Protein AF-A0A2E0DN85-F1 (afdb_monomer)

pLDDT: mean 92.8, std 4.89, range [66.25, 97.0]

Radius of gyration: 12.6 Å; Cα contacts (8 Å, |Δi|>4): 76; chains: 1; bounding box: 29×21×32 Å

Secondary structure (DSSP, 8-state):
-TT---HHHHB-TTSHHHHHTTTT-TT--HHHHHHHHHH-GGGB-S-EEEETTEEEE-SSGGGGGGG-

Sequence (68 aa):
SKAGLSPRDVIRTRDRAYSELNLDSDDLSDDELLAALVEYPSLLQRPIIVRGDRAVLGRPIENVRALF

Structure (mmCIF, N/CA/C/O backbone):
data_AF-A0A2E0DN85-F1
#
_entry.id   AF-A0A2E0DN85-F1
#
loop_
_atom_site.group_PDB
_atom_site.id
_atom_site.type_symbol
_atom_site.label_atom_id
_atom_site.label_alt_id
_atom_site.label_comp_id
_atom_site.label_asym_id
_atom_site.label_entity_id
_atom_site.label_seq_id
_atom_site.pdbx_PDB_ins_code
_atom_site.Cartn_x
_atom_site.Cartn_y
_atom_site.Cartn_z
_atom_site.occupancy
_atom_site.B_iso_or_equiv
_atom_site.auth_seq_id
_atom_site.auth_comp_id
_atom_site.auth_asym_id
_atom_site.auth_atom_id
_atom_site.pdbx_PDB_model_num
ATOM 1 N N . SER A 1 1 ? -8.423 -9.998 1.663 1.00 66.25 1 SER A N 1
ATOM 2 C CA . SER A 1 1 ? -7.836 -9.201 2.768 1.00 66.25 1 SER A CA 1
ATOM 3 C C . SER A 1 1 ? -8.945 -8.756 3.733 1.00 66.25 1 SER A C 1
ATOM 5 O O . SER A 1 1 ? -10.095 -8.714 3.315 1.00 66.25 1 SER A O 1
ATOM 7 N N . LYS A 1 2 ? -8.646 -8.402 5.000 1.00 73.88 2 LYS A N 1
ATOM 8 C CA . LYS A 1 2 ? -9.647 -7.873 5.971 1.00 73.88 2 LYS A CA 1
ATOM 9 C C . LYS A 1 2 ? -10.276 -6.527 5.564 1.00 73.88 2 LYS A C 1
ATOM 11 O O . 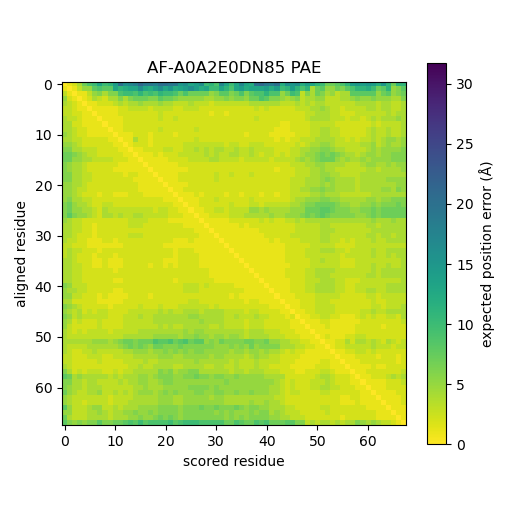LYS A 1 2 ? -11.263 -6.108 6.159 1.00 73.88 2 LYS A O 1
ATOM 16 N N . ALA A 1 3 ? -9.668 -5.840 4.597 1.00 79.56 3 ALA A N 1
ATOM 17 C CA . ALA A 1 3 ? -10.108 -4.539 4.105 1.00 79.56 3 ALA A CA 1
ATOM 18 C C . ALA A 1 3 ? -10.887 -4.602 2.784 1.00 79.56 3 ALA A C 1
ATOM 20 O O . ALA A 1 3 ? -11.401 -3.581 2.352 1.00 79.56 3 ALA A O 1
ATOM 21 N N . GLY A 1 4 ? -10.949 -5.765 2.122 1.00 84.62 4 GLY A N 1
ATOM 22 C CA . GLY A 1 4 ? -11.545 -5.875 0.784 1.00 84.62 4 GLY A CA 1
ATOM 23 C C . GLY A 1 4 ? -10.811 -5.074 -0.301 1.00 84.62 4 GLY A C 1
ATOM 24 O O . GLY A 1 4 ? -11.376 -4.851 -1.361 1.00 84.62 4 GLY A O 1
ATOM 25 N N . LEU A 1 5 ? -9.577 -4.642 -0.026 1.00 89.44 5 LEU A N 1
ATOM 26 C CA . LEU A 1 5 ? -8.730 -3.863 -0.929 1.00 89.44 5 LEU A CA 1
ATOM 27 C C . LEU A 1 5 ? -7.740 -4.775 -1.661 1.00 89.44 5 LEU A C 1
ATOM 29 O O . LEU A 1 5 ? -7.224 -5.729 -1.053 1.00 89.44 5 LEU A O 1
ATOM 33 N N . SER A 1 6 ? -7.476 -4.441 -2.922 1.00 92.62 6 SER A N 1
ATOM 34 C CA . SER A 1 6 ? -6.386 -4.970 -3.745 1.00 92.62 6 SER A CA 1
ATOM 35 C C . SER A 1 6 ? -5.053 -4.278 -3.407 1.00 92.62 6 SER A C 1
ATOM 37 O O . SER A 1 6 ? -5.049 -3.215 -2.775 1.00 92.62 6 SER A O 1
ATOM 39 N N . PRO A 1 7 ? -3.903 -4.833 -3.830 1.00 93.56 7 PRO A N 1
ATOM 40 C CA . PRO A 1 7 ? -2.613 -4.150 -3.747 1.00 93.56 7 PRO A CA 1
ATOM 41 C C . PRO A 1 7 ? -2.618 -2.764 -4.409 1.00 93.56 7 PRO A C 1
ATOM 43 O O . PRO A 1 7 ? -2.088 -1.819 -3.823 1.00 93.56 7 PRO A O 1
ATOM 46 N N . ARG A 1 8 ? -3.276 -2.598 -5.569 1.00 94.19 8 ARG A N 1
ATOM 47 C CA . ARG A 1 8 ? -3.371 -1.291 -6.253 1.00 94.19 8 ARG A CA 1
ATOM 48 C C . ARG A 1 8 ? -4.049 -0.223 -5.404 1.00 94.19 8 ARG A C 1
ATOM 50 O O . ARG A 1 8 ? -3.619 0.926 -5.425 1.00 94.19 8 ARG A O 1
ATOM 57 N N . ASP A 1 9 ? -5.047 -0.601 -4.611 1.00 92.69 9 ASP A N 1
ATOM 58 C CA . ASP A 1 9 ? -5.778 0.339 -3.753 1.00 92.69 9 ASP A CA 1
ATOM 59 C C . ASP A 1 9 ? -4.934 0.876 -2.589 1.00 92.69 9 ASP A C 1
ATOM 61 O O . ASP A 1 9 ? -5.292 1.877 -1.966 1.00 92.69 9 ASP A O 1
ATOM 65 N N . VAL A 1 10 ? -3.838 0.191 -2.245 1.00 94.06 10 VAL A N 1
ATOM 66 C CA . VAL A 1 10 ? -3.013 0.512 -1.072 1.00 94.06 10 VAL A CA 1
ATOM 67 C C . VAL A 1 10 ? -1.594 0.943 -1.426 1.00 94.06 10 VAL A C 1
ATOM 69 O O . VAL A 1 10 ? -0.829 1.258 -0.515 1.00 94.06 10 VAL A O 1
ATOM 72 N N . ILE A 1 11 ? -1.225 0.993 -2.705 1.00 94.94 11 ILE A N 1
ATOM 73 C CA . ILE A 1 11 ? 0.082 1.495 -3.135 1.00 94.94 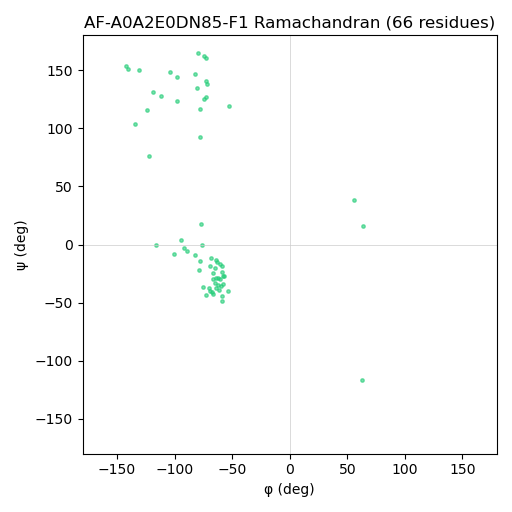11 ILE A CA 1
ATOM 74 C C . ILE A 1 11 ? 0.090 3.031 -3.168 1.00 94.94 11 ILE A C 1
ATOM 76 O O . ILE A 1 11 ? -0.808 3.701 -3.676 1.00 94.94 11 ILE A O 1
ATOM 80 N N . ARG A 1 12 ? 1.155 3.632 -2.633 1.00 95.44 12 ARG A N 1
ATOM 81 C CA . ARG A 1 12 ? 1.417 5.072 -2.684 1.00 95.44 12 ARG A CA 1
ATOM 82 C C . ARG A 1 12 ? 1.951 5.451 -4.058 1.00 95.44 12 ARG A C 1
ATOM 84 O O . ARG A 1 12 ? 3.155 5.528 -4.262 1.00 95.44 12 ARG A O 1
ATOM 91 N N . THR A 1 13 ? 1.051 5.832 -4.951 1.00 92.94 13 THR A N 1
ATOM 92 C CA . THR A 1 13 ? 1.382 6.280 -6.318 1.00 92.94 13 THR A CA 1
ATOM 93 C C . THR A 1 13 ? 2.281 7.522 -6.398 1.00 92.94 13 THR A C 1
ATOM 95 O O . THR A 1 13 ? 2.860 7.802 -7.440 1.00 92.94 13 THR A O 1
ATOM 98 N N . ARG A 1 14 ? 2.410 8.294 -5.308 1.00 90.94 14 ARG A N 1
ATOM 99 C CA . ARG A 1 14 ? 3.296 9.474 -5.223 1.00 90.94 14 ARG A CA 1
ATOM 100 C C . ARG A 1 14 ? 4.693 9.164 -4.683 1.00 90.94 14 ARG A C 1
ATOM 102 O O . ARG A 1 14 ? 5.489 10.088 -4.527 1.00 90.94 14 ARG A O 1
ATOM 109 N N . ASP A 1 15 ? 4.962 7.920 -4.301 1.00 91.75 15 ASP A N 1
ATOM 110 C CA . ASP A 1 15 ? 6.305 7.510 -3.903 1.00 91.75 15 ASP A CA 1
ATOM 111 C C . ASP A 1 15 ? 7.195 7.417 -5.149 1.00 91.75 15 ASP A C 1
ATOM 113 O O . ASP A 1 15 ? 6.751 6.962 -6.199 1.00 91.75 15 ASP A O 1
ATOM 117 N N . ARG A 1 16 ? 8.453 7.844 -5.050 1.00 91.94 16 ARG A N 1
ATOM 118 C CA . ARG A 1 16 ? 9.392 7.797 -6.177 1.00 91.94 16 ARG A CA 1
ATOM 119 C C . ARG A 1 16 ? 9.643 6.358 -6.643 1.00 91.94 16 ARG A C 1
ATOM 121 O O . ARG A 1 16 ? 9.755 6.125 -7.846 1.00 91.94 16 ARG A O 1
ATOM 128 N N . ALA A 1 17 ? 9.66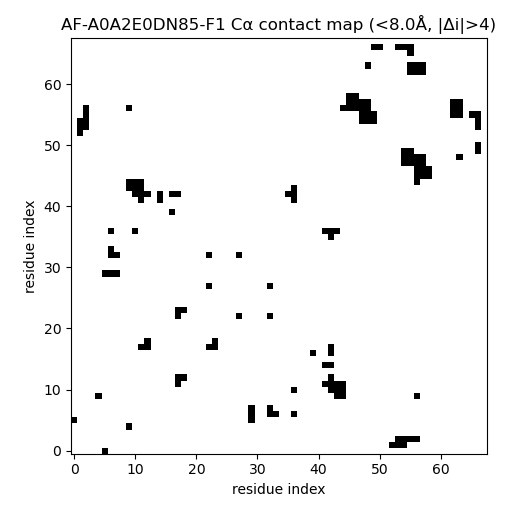0 5.404 -5.711 1.00 92.44 17 ALA A N 1
ATOM 129 C CA . ALA A 1 17 ? 9.838 3.993 -6.032 1.00 92.44 17 ALA A CA 1
ATOM 130 C C . ALA A 1 17 ? 8.705 3.458 -6.923 1.00 92.44 17 ALA A C 1
ATOM 132 O O . ALA A 1 17 ? 8.946 2.585 -7.744 1.00 92.44 17 ALA A O 1
ATOM 133 N N . TYR A 1 18 ? 7.492 4.019 -6.828 1.00 94.88 18 TYR A N 1
ATOM 134 C CA . TYR A 1 18 ? 6.357 3.599 -7.652 1.00 94.88 18 TYR A CA 1
ATOM 135 C C . TYR A 1 18 ? 6.646 3.759 -9.147 1.00 94.88 18 TYR A C 1
ATOM 137 O O . TYR A 1 18 ? 6.456 2.823 -9.920 1.00 94.88 18 TYR A O 1
ATOM 145 N N . SER A 1 19 ? 7.160 4.929 -9.539 1.00 94.00 19 SER A N 1
ATOM 146 C CA . SER A 1 19 ? 7.529 5.204 -10.928 1.00 94.00 19 SER A CA 1
ATOM 147 C C . SER A 1 19 ? 8.829 4.516 -11.342 1.00 94.00 19 SER A C 1
ATOM 149 O O . SER A 1 19 ? 8.943 4.069 -12.474 1.00 94.00 19 SER A O 1
ATOM 151 N N . GLU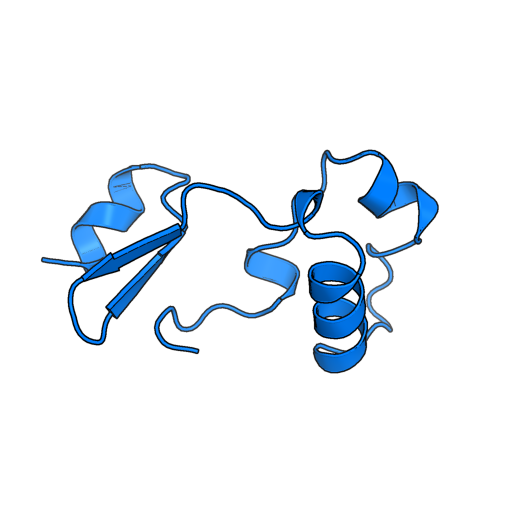 A 1 20 ? 9.817 4.418 -10.446 1.00 94.94 20 GLU A N 1
ATOM 152 C CA . GLU A 1 20 ? 11.107 3.779 -10.767 1.00 94.94 20 GLU A CA 1
ATOM 153 C C . GLU A 1 20 ? 10.974 2.272 -11.014 1.00 94.94 20 GLU A C 1
ATOM 155 O O . GLU A 1 20 ? 11.724 1.712 -11.810 1.00 94.94 20 GLU A O 1
ATOM 160 N N . LEU A 1 21 ? 10.003 1.636 -10.359 1.00 95.19 21 LEU A N 1
ATOM 161 C CA . LEU A 1 21 ? 9.682 0.218 -10.502 1.00 95.19 21 LEU A CA 1
ATOM 162 C C . LEU A 1 21 ? 8.568 -0.043 -11.531 1.00 95.19 21 LEU A C 1
ATOM 164 O O . LEU A 1 21 ? 8.163 -1.190 -11.700 1.00 95.19 21 LEU A O 1
ATOM 168 N N . ASN A 1 22 ? 8.085 0.998 -12.223 1.00 95.88 22 ASN A N 1
ATOM 169 C CA . ASN A 1 22 ? 7.064 0.908 -13.272 1.00 95.88 22 ASN A CA 1
ATOM 170 C C . ASN A 1 22 ? 5.757 0.229 -12.798 1.00 95.88 22 ASN A C 1
ATOM 172 O O . ASN A 1 22 ? 5.140 -0.559 -13.519 1.00 95.88 22 ASN A O 1
ATOM 176 N N . LEU A 1 23 ? 5.356 0.509 -11.549 1.00 96.12 23 LEU A N 1
ATOM 177 C CA . LEU A 1 23 ? 4.223 -0.147 -10.879 1.00 96.12 23 LEU A CA 1
ATOM 178 C C . LEU A 1 23 ? 2.847 0.352 -11.349 1.00 96.12 23 LEU A C 1
ATOM 180 O O . LEU A 1 23 ? 1.820 -0.119 -10.864 1.00 96.12 23 LEU A O 1
ATOM 184 N N . ASP A 1 24 ? 2.814 1.308 -12.274 1.00 94.31 24 ASP A N 1
ATOM 185 C CA . ASP A 1 24 ? 1.608 1.786 -12.941 1.00 94.31 24 ASP A CA 1
ATOM 186 C C . ASP A 1 24 ? 1.129 0.864 -14.064 1.00 94.31 24 ASP A C 1
ATOM 188 O O . ASP A 1 24 ? -0.065 0.872 -14.359 1.00 94.31 24 ASP A O 1
ATOM 192 N N . SER A 1 25 ? 2.012 0.033 -14.626 1.00 95.00 25 SER A N 1
ATOM 193 C CA . SER A 1 25 ? 1.693 -0.894 -15.718 1.00 95.00 25 SER A CA 1
ATOM 194 C C . SER A 1 25 ? 0.495 -1.787 -15.396 1.00 95.00 25 SER A C 1
ATOM 196 O O . SER A 1 25 ? 0.564 -2.572 -14.453 1.00 95.00 25 SER A O 1
ATOM 198 N N . ASP A 1 26 ? -0.581 -1.716 -16.186 1.00 91.75 26 ASP A N 1
ATOM 199 C CA . ASP A 1 26 ? -1.805 -2.522 -16.017 1.00 91.75 26 ASP A CA 1
ATOM 200 C C . ASP A 1 26 ? -1.585 -4.035 -16.210 1.00 91.75 26 ASP A C 1
ATOM 202 O O . ASP A 1 26 ? -2.429 -4.831 -15.802 1.00 91.75 26 ASP A O 1
ATOM 206 N N . ASP A 1 27 ? -0.439 -4.435 -16.766 1.00 95.50 27 ASP A N 1
ATOM 207 C CA . ASP A 1 27 ? -0.069 -5.840 -16.961 1.00 95.50 27 ASP A CA 1
ATOM 208 C C . ASP A 1 27 ? 0.421 -6.521 -15.669 1.00 95.50 27 ASP A C 1
ATOM 210 O O . ASP A 1 27 ? 0.525 -7.747 -15.623 1.00 95.50 27 ASP A O 1
ATOM 214 N N . LEU A 1 28 ? 0.728 -5.747 -14.619 1.00 96.56 28 LEU A N 1
ATOM 215 C CA . LEU A 1 28 ? 1.182 -6.290 -13.338 1.00 96.56 28 LEU A CA 1
ATOM 216 C C . LEU A 1 28 ? 0.036 -6.951 -12.573 1.00 96.56 28 LEU A C 1
ATOM 218 O O . LEU A 1 28 ? -0.988 -6.324 -12.278 1.00 96.56 28 LEU A O 1
ATOM 222 N N . SER A 1 29 ? 0.269 -8.200 -12.183 1.00 96.44 29 SER A N 1
ATOM 223 C CA . SER A 1 29 ? -0.615 -8.981 -11.326 1.00 96.44 29 SER A CA 1
ATOM 224 C C . SER A 1 29 ? -0.596 -8.507 -9.869 1.00 96.44 29 SER A C 1
ATOM 226 O O . SER A 1 29 ? 0.357 -7.884 -9.393 1.00 96.44 29 SER A O 1
ATOM 228 N N . ASP A 1 30 ? -1.639 -8.865 -9.118 1.00 95.19 30 ASP A N 1
ATOM 229 C CA . ASP A 1 30 ? -1.712 -8.592 -7.678 1.00 95.19 30 ASP A CA 1
ATOM 230 C C . ASP A 1 30 ? -0.531 -9.205 -6.904 1.00 95.19 30 ASP A C 1
ATOM 232 O O . ASP A 1 30 ? -0.051 -8.599 -5.945 1.00 95.19 30 ASP A O 1
ATOM 236 N N . ASP A 1 31 ? -0.028 -10.370 -7.325 1.00 96.12 31 ASP A N 1
ATOM 237 C CA . ASP A 1 31 ? 1.107 -11.037 -6.678 1.00 96.12 31 ASP A CA 1
ATOM 238 C C . ASP A 1 31 ? 2.420 -10.269 -6.891 1.00 96.12 31 ASP A C 1
ATOM 240 O O . ASP A 1 31 ? 3.205 -10.115 -5.953 1.00 96.12 31 ASP A O 1
ATOM 244 N N . GLU A 1 32 ? 2.646 -9.725 -8.090 1.00 97.00 32 GLU A N 1
ATOM 245 C CA . GLU A 1 32 ? 3.815 -8.885 -8.388 1.00 97.00 32 GLU A CA 1
ATOM 246 C C . GLU A 1 32 ? 3.769 -7.567 -7.607 1.00 97.00 32 GLU A C 1
ATOM 248 O O . GLU A 1 32 ? 4.761 -7.149 -7.005 1.00 97.00 32 GLU A O 1
ATOM 253 N N . LEU A 1 33 ? 2.593 -6.941 -7.536 1.00 96.44 33 LEU A N 1
ATOM 254 C CA . LEU A 1 33 ? 2.386 -5.734 -6.738 1.00 96.44 33 LEU A CA 1
ATOM 255 C C . LEU A 1 33 ? 2.571 -6.003 -5.239 1.00 96.44 33 LEU A C 1
ATOM 257 O O . LEU A 1 33 ? 3.132 -5.174 -4.517 1.00 96.44 33 LEU A O 1
ATOM 261 N N . LEU A 1 34 ? 2.131 -7.165 -4.753 1.00 95.19 34 LEU A N 1
ATOM 262 C CA . LEU A 1 34 ? 2.335 -7.570 -3.368 1.00 95.19 34 LEU A CA 1
ATOM 263 C C . LEU A 1 34 ? 3.815 -7.831 -3.069 1.00 95.19 34 LEU A C 1
ATOM 265 O O . LEU A 1 34 ? 4.294 -7.408 -2.017 1.00 95.19 34 LEU A O 1
ATOM 269 N N . 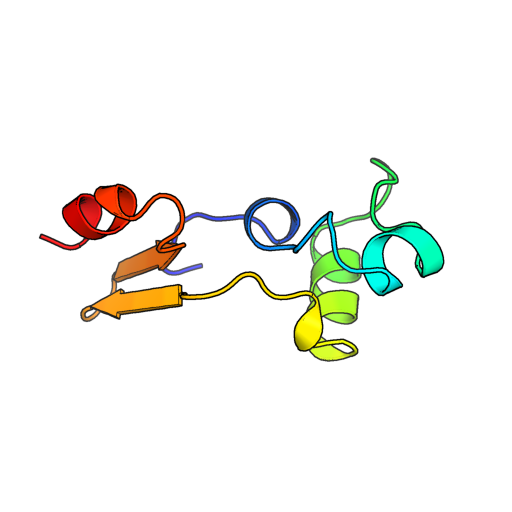ALA A 1 35 ? 4.549 -8.466 -3.985 1.00 96.38 35 ALA A N 1
ATOM 270 C CA . ALA A 1 35 ? 5.993 -8.646 -3.857 1.00 96.38 35 ALA A CA 1
ATOM 271 C C . ALA A 1 35 ? 6.710 -7.291 -3.739 1.00 96.38 35 ALA A C 1
ATOM 273 O O . ALA A 1 35 ? 7.506 -7.102 -2.817 1.00 96.38 35 ALA A O 1
ATOM 274 N N . ALA A 1 36 ? 6.341 -6.311 -4.571 1.00 96.12 36 ALA A N 1
ATOM 275 C CA . ALA A 1 36 ? 6.874 -4.953 -4.483 1.00 96.12 36 ALA A CA 1
ATOM 276 C C . ALA A 1 36 ? 6.542 -4.272 -3.141 1.00 96.12 36 ALA A C 1
ATOM 278 O O . ALA A 1 36 ? 7.393 -3.606 -2.559 1.00 96.12 36 ALA A O 1
ATOM 279 N N . LEU A 1 37 ? 5.335 -4.458 -2.596 1.00 95.44 37 LEU A N 1
ATOM 280 C CA . LEU A 1 37 ? 4.968 -3.931 -1.272 1.00 95.44 37 LEU A CA 1
ATOM 281 C C . LEU A 1 37 ? 5.776 -4.565 -0.128 1.00 95.44 37 LEU A C 1
ATOM 283 O O . LEU A 1 37 ? 6.043 -3.897 0.875 1.00 95.44 37 LEU A O 1
ATOM 287 N N . VAL A 1 38 ? 6.140 -5.844 -0.254 1.00 95.38 38 VAL A N 1
ATOM 288 C CA . VAL A 1 38 ? 6.982 -6.556 0.720 1.00 95.38 38 VAL A CA 1
ATOM 289 C C . VAL A 1 38 ? 8.431 -6.081 0.635 1.00 95.38 38 VAL A C 1
ATOM 291 O O . VAL A 1 38 ? 9.048 -5.837 1.672 1.00 95.38 38 VAL A O 1
ATOM 294 N N . GLU A 1 39 ? 8.961 -5.924 -0.579 1.00 96.31 39 GLU A N 1
ATOM 295 C CA . GLU A 1 39 ? 10.330 -5.456 -0.821 1.00 96.31 39 GLU A CA 1
ATOM 296 C C . GLU A 1 39 ? 10.506 -3.971 -0.473 1.00 96.31 39 GLU A C 1
ATOM 298 O O . GLU A 1 39 ? 11.505 -3.581 0.136 1.00 96.31 39 GLU A O 1
ATOM 303 N N . TYR A 1 40 ? 9.491 -3.152 -0.760 1.00 95.31 40 TYR A N 1
ATOM 304 C CA . TYR A 1 40 ? 9.481 -1.712 -0.517 1.00 95.31 40 TYR A CA 1
ATOM 305 C C . TYR A 1 40 ? 8.302 -1.300 0.382 1.00 95.31 40 TYR A C 1
ATOM 307 O O . TYR A 1 40 ? 7.342 -0.680 -0.082 1.00 95.31 40 TYR A O 1
ATOM 315 N N . PRO A 1 41 ? 8.368 -1.538 1.708 1.00 93.31 41 PRO A N 1
ATOM 316 C CA . PRO A 1 41 ? 7.274 -1.214 2.629 1.00 93.31 41 PRO A CA 1
ATOM 317 C C . PRO A 1 41 ? 6.857 0.266 2.657 1.00 93.31 41 PRO A C 1
ATOM 319 O O . PRO A 1 41 ? 5.768 0.589 3.139 1.00 93.31 41 PRO A O 1
ATOM 322 N N . SER A 1 42 ? 7.702 1.184 2.168 1.00 93.69 42 SER A N 1
ATOM 323 C CA . SER A 1 42 ? 7.364 2.605 2.001 1.00 93.69 42 SER A CA 1
ATOM 324 C C . SER A 1 42 ? 6.239 2.834 0.989 1.00 93.69 42 SER A C 1
ATOM 326 O O . SER A 1 42 ? 5.453 3.769 1.175 1.00 93.69 42 SER A O 1
ATOM 328 N N . LEU A 1 43 ? 6.110 1.948 -0.008 1.00 96.31 43 LEU A N 1
ATOM 329 C CA . LEU A 1 43 ? 5.037 1.958 -1.000 1.00 96.31 43 LEU A CA 1
ATOM 330 C C . LEU A 1 43 ? 3.665 1.704 -0.376 1.00 96.31 43 LEU A C 1
ATOM 332 O O . LEU A 1 43 ? 2.663 2.082 -0.970 1.00 96.31 43 LEU A O 1
A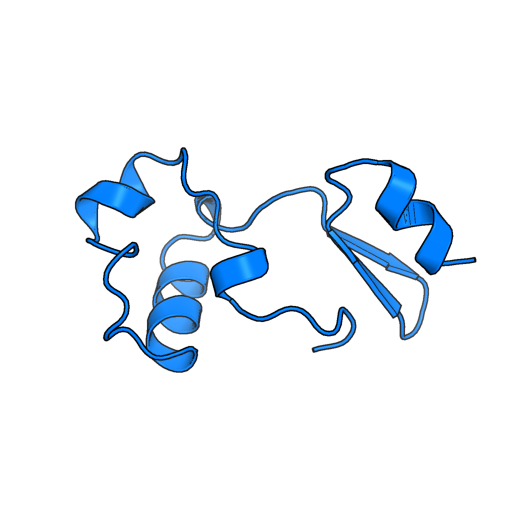TOM 336 N N . LEU A 1 44 ? 3.575 1.116 0.818 1.00 95.00 44 LEU A N 1
ATOM 337 C CA . LEU A 1 44 ? 2.287 0.867 1.456 1.00 95.00 44 LEU A CA 1
ATOM 338 C C . LEU A 1 44 ? 1.675 2.162 2.009 1.00 95.00 44 LEU A C 1
ATOM 340 O O . LEU A 1 44 ? 2.270 2.877 2.826 1.00 95.00 44 LEU A O 1
ATOM 344 N N . GLN A 1 45 ? 0.444 2.463 1.606 1.00 94.75 45 GLN A N 1
ATOM 345 C CA . GLN A 1 45 ? -0.271 3.655 2.036 1.00 94.75 45 GLN A CA 1
ATOM 346 C C . GLN A 1 45 ? -0.705 3.551 3.498 1.00 94.75 45 GLN A C 1
ATOM 348 O O . GLN A 1 45 ? -1.146 2.513 3.988 1.00 94.75 45 GLN A O 1
ATOM 353 N N . ARG A 1 46 ? -0.550 4.663 4.229 1.00 93.00 46 ARG A N 1
ATOM 354 C CA . ARG A 1 46 ? -0.816 4.749 5.671 1.00 93.00 46 ARG A CA 1
ATOM 355 C C . ARG A 1 46 ? -1.690 5.965 6.011 1.00 93.00 46 ARG A C 1
ATOM 357 O O . ARG A 1 46 ? -1.574 7.007 5.352 1.00 93.00 46 ARG A O 1
ATOM 364 N N . PRO A 1 47 ? -2.504 5.883 7.080 1.00 93.88 47 PRO A N 1
ATOM 365 C CA . PRO A 1 47 ? -2.613 4.758 8.020 1.00 93.88 47 PRO A CA 1
ATOM 366 C C . PRO A 1 47 ? -3.519 3.622 7.518 1.00 93.88 47 PRO A C 1
ATOM 368 O O . PRO A 1 47 ? -4.529 3.884 6.876 1.00 93.88 47 PRO A O 1
ATOM 371 N N . ILE A 1 48 ? -3.186 2.376 7.870 1.00 93.00 48 ILE A N 1
ATOM 372 C CA . ILE A 1 48 ? -4.118 1.237 7.827 1.00 93.00 48 ILE A CA 1
ATOM 373 C C . ILE A 1 48 ? -4.645 1.057 9.246 1.00 93.00 48 ILE A C 1
ATOM 375 O O . ILE A 1 48 ? -3.857 0.931 10.184 1.00 93.00 48 ILE A O 1
ATOM 379 N N . ILE A 1 49 ? -5.963 1.091 9.410 1.00 94.69 49 ILE A 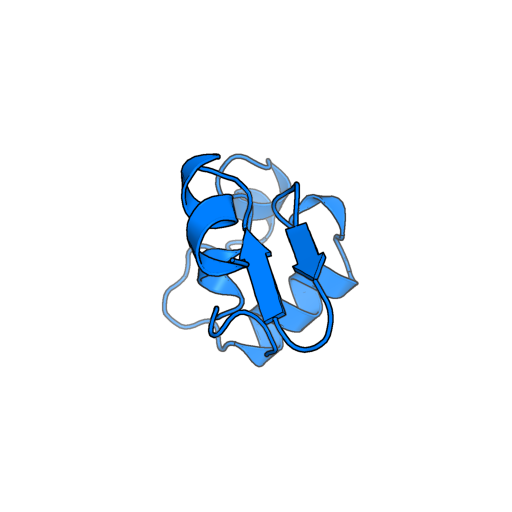N 1
ATOM 380 C CA . ILE A 1 49 ? -6.623 1.038 10.716 1.00 94.69 49 ILE A CA 1
ATOM 381 C C . ILE A 1 49 ? -7.363 -0.291 10.810 1.00 94.69 49 ILE A C 1
ATOM 383 O O . ILE A 1 49 ? -8.133 -0.634 9.917 1.00 94.69 49 ILE A O 1
ATOM 387 N N . VAL A 1 50 ? -7.116 -1.044 11.882 1.00 94.00 50 VAL A N 1
ATOM 388 C CA . VAL A 1 50 ? -7.666 -2.390 12.100 1.00 94.00 50 VAL A CA 1
ATOM 389 C C . VAL A 1 50 ? -8.523 -2.387 13.362 1.00 94.00 50 VAL A C 1
ATOM 391 O O . VAL A 1 50 ? -8.075 -1.925 14.411 1.00 94.00 50 VAL A O 1
ATOM 394 N N . ARG A 1 51 ? -9.740 -2.931 13.275 1.00 94.31 51 ARG A N 1
ATOM 395 C CA . ARG A 1 51 ? -10.643 -3.146 14.413 1.00 94.31 51 ARG A CA 1
ATOM 396 C C . ARG A 1 51 ? -11.235 -4.552 14.324 1.00 94.31 51 ARG A C 1
ATOM 398 O O . ARG A 1 51 ? -12.125 -4.807 13.520 1.00 94.31 51 ARG A O 1
ATOM 405 N N . GLY A 1 52 ? -10.720 -5.466 15.148 1.00 92.25 52 GLY A N 1
ATOM 406 C CA . GLY A 1 52 ? -11.132 -6.872 15.151 1.00 92.25 52 GLY A CA 1
ATOM 407 C C . GLY A 1 52 ? -10.822 -7.585 13.828 1.00 92.25 52 GLY A C 1
ATOM 408 O O . GLY A 1 52 ? -9.661 -7.763 13.436 1.00 92.25 52 GLY A O 1
ATOM 409 N N . ASP A 1 53 ? -11.870 -8.026 13.144 1.00 90.44 53 ASP A N 1
ATOM 410 C CA . ASP A 1 53 ? -11.817 -8.693 11.843 1.00 90.44 53 ASP A CA 1
ATOM 411 C C . ASP A 1 53 ? -11.882 -7.724 10.650 1.00 90.44 53 ASP A C 1
ATOM 413 O O . ASP A 1 53 ? -11.641 -8.152 9.524 1.00 90.44 53 ASP A O 1
ATOM 417 N N . ARG A 1 54 ? -12.099 -6.423 10.886 1.00 91.38 54 ARG A N 1
ATOM 418 C CA . ARG A 1 54 ? -12.176 -5.389 9.843 1.00 91.38 54 ARG A CA 1
ATOM 419 C C . ARG A 1 54 ? -10.914 -4.537 9.772 1.00 91.38 54 ARG A C 1
ATOM 421 O O . ARG A 1 54 ? -10.269 -4.262 10.787 1.00 91.38 54 ARG A O 1
ATOM 428 N N . ALA A 1 55 ? -10.584 -4.075 8.570 1.00 93.62 55 ALA A N 1
ATOM 429 C CA . ALA A 1 55 ? -9.515 -3.110 8.334 1.00 93.62 55 ALA A CA 1
ATOM 430 C C . ALA A 1 55 ? -9.923 -2.088 7.266 1.00 93.62 55 ALA A C 1
ATOM 432 O O . ALA A 1 55 ? -10.708 -2.410 6.383 1.00 93.62 55 ALA A O 1
ATOM 433 N N . VAL A 1 56 ? -9.386 -0.869 7.327 1.00 95.00 56 VAL A N 1
ATOM 434 C CA . VAL A 1 56 ? -9.601 0.170 6.305 1.00 95.00 56 VAL A CA 1
ATOM 435 C C . VAL A 1 56 ? -8.331 0.974 6.058 1.00 95.00 56 VAL A C 1
ATOM 437 O O . VAL A 1 56 ? -7.495 1.137 6.954 1.00 95.00 56 VAL A O 1
ATOM 440 N N . LEU A 1 57 ? -8.216 1.535 4.856 1.00 94.31 57 LEU A N 1
ATOM 441 C CA . LEU A 1 57 ? -7.256 2.591 4.570 1.00 94.31 57 LEU A CA 1
ATOM 442 C C . LEU A 1 57 ? -7.802 3.914 5.120 1.00 94.31 57 LEU A C 1
ATOM 444 O O . LEU A 1 57 ? -8.831 4.399 4.664 1.00 94.31 57 LEU A O 1
ATOM 448 N N . GLY A 1 58 ? -7.123 4.521 6.091 1.00 92.50 58 GLY A N 1
ATOM 449 C CA . GLY A 1 58 ? -7.566 5.746 6.770 1.00 92.50 58 GLY A CA 1
ATOM 450 C C . GLY A 1 58 ? -7.366 7.031 5.964 1.00 92.50 58 GLY A C 1
ATOM 451 O O . GLY A 1 58 ? -7.341 8.117 6.545 1.00 92.50 58 GLY A O 1
ATOM 452 N N . ARG A 1 59 ? -7.162 6.920 4.646 1.00 90.75 59 ARG A N 1
ATOM 453 C CA . ARG A 1 59 ? -7.211 8.045 3.717 1.00 90.75 59 ARG A CA 1
ATOM 454 C C . ARG A 1 59 ? -8.232 7.739 2.613 1.00 90.75 59 ARG A C 1
ATOM 456 O O . ARG A 1 59 ? -7.995 6.814 1.846 1.00 90.75 59 ARG A O 1
ATOM 463 N N . PRO A 1 60 ? -9.316 8.514 2.517 1.00 92.06 60 PRO A N 1
ATOM 464 C CA . PRO A 1 60 ? -9.640 9.646 3.384 1.00 92.06 60 PRO A CA 1
ATOM 465 C C . PRO A 1 60 ? -10.139 9.176 4.780 1.00 92.06 60 PRO A C 1
ATOM 467 O O . PRO A 1 60 ? -10.421 7.995 4.988 1.00 92.06 60 PRO A O 1
ATOM 470 N N . ILE A 1 61 ? -10.122 10.058 5.789 1.00 91.75 61 ILE A N 1
ATOM 471 C CA . ILE A 1 61 ? -10.297 9.668 7.211 1.00 91.75 61 ILE A CA 1
ATOM 472 C C . ILE A 1 61 ? -11.703 9.131 7.511 1.00 91.75 61 ILE A C 1
ATOM 474 O O . ILE A 1 61 ? -11.900 8.335 8.426 1.00 91.75 61 ILE A O 1
ATOM 478 N N . GLU A 1 62 ? -12.688 9.521 6.713 1.00 95.06 62 GLU A N 1
ATOM 479 C CA . GLU A 1 62 ? -14.065 9.049 6.755 1.00 95.06 62 GLU A CA 1
ATOM 480 C C . GLU A 1 62 ? -14.194 7.536 6.551 1.00 95.06 62 GLU A C 1
ATOM 482 O O . GLU A 1 62 ? -15.139 6.957 7.085 1.00 95.06 62 GLU A O 1
ATOM 487 N N . ASN A 1 63 ? -13.224 6.877 5.901 1.00 93.62 63 ASN A N 1
ATOM 488 C CA . ASN A 1 63 ? -13.190 5.416 5.764 1.00 93.62 63 ASN A CA 1
ATOM 489 C C . ASN A 1 63 ? -13.215 4.707 7.125 1.00 93.62 63 ASN A C 1
ATOM 491 O O . ASN A 1 63 ? -13.726 3.596 7.244 1.00 93.62 63 ASN A O 1
ATOM 495 N N 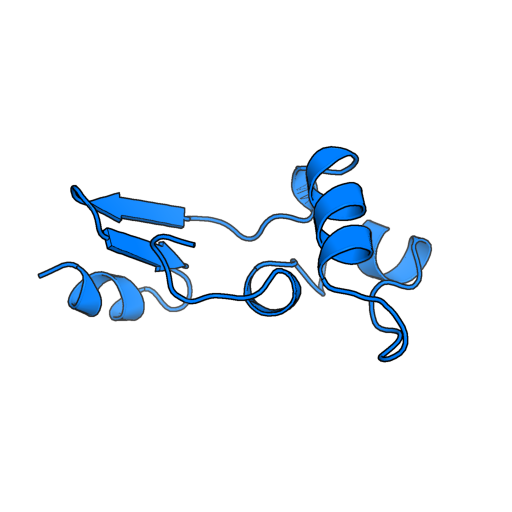. VAL A 1 64 ? -12.722 5.366 8.180 1.00 93.88 64 VAL A N 1
ATOM 496 C CA . VAL A 1 64 ? -12.761 4.853 9.557 1.00 93.88 64 VAL A CA 1
ATOM 497 C C . VAL A 1 64 ? -14.186 4.564 10.024 1.00 93.88 64 VAL A C 1
ATOM 499 O O . VAL A 1 64 ? -14.378 3.667 10.842 1.00 93.88 64 VAL A O 1
ATOM 502 N N . ARG A 1 65 ? -15.201 5.250 9.480 1.00 93.38 65 ARG A N 1
ATOM 503 C CA . ARG A 1 65 ? -16.608 5.007 9.826 1.00 93.38 65 ARG A CA 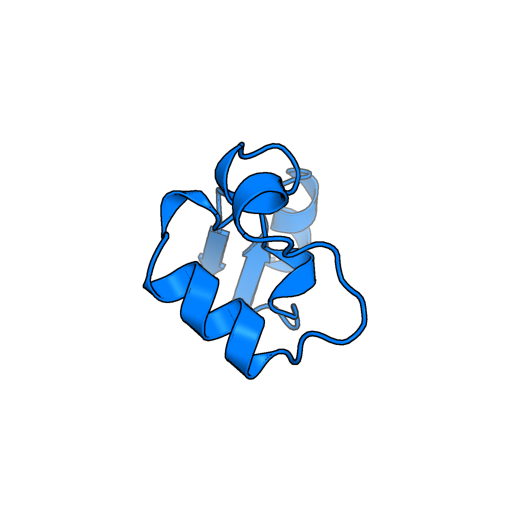1
ATOM 504 C C . ARG A 1 65 ? -17.058 3.583 9.499 1.00 93.38 65 ARG A C 1
ATOM 506 O O . ARG A 1 65 ? -17.870 3.056 10.240 1.00 93.38 65 ARG A O 1
ATOM 513 N N . ALA A 1 66 ? -16.490 2.932 8.479 1.00 89.75 66 ALA A N 1
ATOM 514 C CA . ALA A 1 66 ? -16.836 1.550 8.118 1.00 89.75 66 ALA A CA 1
ATOM 515 C C . ALA A 1 66 ? -16.395 0.503 9.168 1.00 89.75 66 ALA A C 1
ATOM 517 O O . ALA A 1 66 ? -16.798 -0.663 9.114 1.00 89.75 66 ALA A O 1
ATOM 518 N N . LEU A 1 67 ? -15.564 0.903 10.139 1.00 90.00 67 LEU A N 1
ATOM 519 C CA . LEU A 1 67 ? -15.162 0.051 11.257 1.00 90.00 67 LEU A CA 1
ATOM 520 C C . LEU A 1 67 ? -16.189 0.014 12.400 1.00 90.00 67 LEU A C 1
ATOM 522 O O . LEU A 1 67 ? -15.996 -0.772 13.330 1.00 90.00 67 LEU A O 1
ATOM 526 N N . PHE A 1 68 ? -17.227 0.853 12.382 1.00 87.94 68 PHE A N 1
ATOM 527 C CA . PHE A 1 68 ? -18.253 0.967 13.427 1.00 87.94 68 PHE A CA 1
ATOM 528 C C . PHE A 1 68 ? -19.632 0.620 12.874 1.00 87.94 68 PHE A C 1
ATOM 530 O O . PHE A 1 68 ? -20.427 0.102 13.685 1.00 87.94 68 PHE A O 1
#

Nearest PDB structures (foldseek):
  3rdw-assembly2_B  TM=8.521E-01  e=2.833E-05  Yersinia pestis CO92
  1sjz-assembly1_A  TM=9.205E-01  e=6.965E-05  Escherichia coli
  1i9d-assembly1_A  TM=9.154E-01  e=7.464E-05  Escherichia coli
  1s3c-assembly1_A  TM=9.213E-01  e=9.187E-05  Escherichia coli
  1sk2-assembly1_A  TM=9.245E-01  e=1.298E-04  Escherichia coli

Solvent-accessible surface area (backbone atoms only — not comparable to full-atom values): 4181 Å² total; per-residue (Å²): 108,61,52,78,60,56,51,78,79,38,48,34,78,86,39,70,66,33,66,75,67,54,69,80,49,87,86,64,48,63,67,58,50,43,51,48,38,68,77,38,59,81,37,48,52,76,53,70,48,75,56,92,78,39,35,34,56,40,70,61,63,72,47,54,58,81,74,112

Foldseek 3Di:
DLAPDALVRFFDCPDPVCVVVVVVDPPDDSVNSVVVCVVPVVRGQDDWDDDDSHIHHCVVVCRVVVND

Mean predicted aligned error: 3.25 Å